Protein AF-A0A6N6PX60-F1 (afdb_monomer_lite)

Secondary structure (DSSP, 8-state):
---S---PPPS---B-TTSSB-TT----GGGSS-SS--S--EEEEEEE-TTS-EEEEEE---SSSTT-SEEEE-S---TT--EEEEEE-TTS-EEEEEE--TTSEEEEEEESSSSS-EEEEEESSSEEE-SS-B---TT-EEEEEEE-

pLDDT: mean 76.85, std 14.98, range [28.61, 94.5]

Structure (mmCIF, N/CA/C/O backbone):
data_AF-A0A6N6PX60-F1
#
_entry.id   AF-A0A6N6PX60-F1
#
loop_
_atom_site.group_PDB
_atom_site.id
_atom_site.type_symbol
_atom_site.label_atom_id
_atom_site.label_alt_id
_atom_site.label_comp_id
_atom_site.label_asym_id
_atom_site.label_entity_id
_atom_site.label_seq_id
_atom_site.pdbx_PDB_ins_code
_atom_site.Cartn_x
_atom_site.Cartn_y
_atom_site.Cartn_z
_atom_site.occupancy
_atom_site.B_iso_or_equiv
_atom_site.auth_seq_id
_atom_site.auth_comp_id
_atom_site.auth_asym_id
_atom_site.auth_atom_id
_atom_site.pdbx_PDB_model_num
ATOM 1 N N . MET A 1 1 ? -7.456 24.115 18.330 1.00 33.91 1 MET A N 1
ATOM 2 C CA . MET A 1 1 ? -6.122 24.034 17.700 1.00 33.91 1 MET A CA 1
ATOM 3 C C . MET A 1 1 ? -5.939 22.595 17.245 1.00 33.91 1 MET A C 1
ATOM 5 O O . MET A 1 1 ? -5.648 21.747 18.074 1.00 33.91 1 MET A O 1
ATOM 9 N N . PHE A 1 2 ? -6.252 22.286 15.984 1.00 28.61 2 PHE A N 1
ATOM 10 C CA . PHE A 1 2 ? -6.024 20.949 15.432 1.00 28.61 2 PHE A CA 1
ATOM 11 C C . PHE A 1 2 ? -4.566 20.895 14.991 1.00 28.61 2 PHE A C 1
ATOM 13 O O . PHE A 1 2 ? -4.161 21.605 14.072 1.00 28.61 2 PHE A O 1
ATOM 20 N N . LYS A 1 3 ? -3.769 20.164 15.765 1.00 32.53 3 LYS A N 1
ATOM 21 C CA . LYS A 1 3 ? -2.360 19.894 15.495 1.00 32.53 3 LYS A CA 1
ATOM 22 C C . LYS A 1 3 ? -2.289 19.002 14.254 1.00 32.53 3 LYS A C 1
ATOM 24 O O . LYS A 1 3 ? -3.139 18.131 14.137 1.00 32.53 3 LYS A O 1
ATOM 29 N N . GLU A 1 4 ? -1.344 19.323 13.369 1.00 36.19 4 GLU A N 1
ATOM 30 C CA . GLU A 1 4 ? -0.766 18.551 12.253 1.00 36.19 4 GLU A CA 1
ATOM 31 C C . GLU A 1 4 ? -1.634 17.450 11.635 1.00 36.19 4 GLU A C 1
ATOM 33 O O . GLU A 1 4 ? -2.095 16.541 12.311 1.00 36.19 4 GLU A O 1
ATOM 38 N N . SER A 1 5 ? -1.813 17.497 10.312 1.00 41.25 5 SER A N 1
ATOM 39 C CA . SER A 1 5 ? -2.464 16.440 9.537 1.00 41.25 5 SER A CA 1
ATOM 40 C C . SER A 1 5 ? -1.791 15.088 9.793 1.00 41.25 5 SER A C 1
ATOM 42 O O . SER A 1 5 ? -0.838 14.714 9.109 1.00 41.25 5 SER A O 1
ATOM 44 N N . GLU A 1 6 ? -2.274 14.366 10.797 1.00 47.06 6 GLU A N 1
ATOM 45 C CA . GLU A 1 6 ? -1.814 13.029 11.110 1.00 47.06 6 GLU A CA 1
ATOM 46 C C . GLU A 1 6 ? -2.107 12.173 9.880 1.00 47.06 6 GLU A C 1
ATOM 48 O O . GLU A 1 6 ? -3.219 12.175 9.340 1.00 47.06 6 GLU A O 1
ATOM 53 N N . ALA A 1 7 ? -1.075 11.514 9.374 1.00 57.00 7 ALA A N 1
ATOM 54 C CA . ALA A 1 7 ? -1.111 10.728 8.157 1.00 57.00 7 ALA A CA 1
ATOM 55 C C . ALA A 1 7 ? -2.032 9.507 8.334 1.00 57.00 7 ALA A C 1
ATOM 57 O O . ALA A 1 7 ? -1.588 8.408 8.643 1.00 57.00 7 ALA A O 1
ATOM 58 N N . ARG A 1 8 ? -3.346 9.684 8.195 1.00 64.50 8 ARG A N 1
ATOM 59 C CA . ARG A 1 8 ? -4.326 8.626 8.478 1.00 64.50 8 ARG A CA 1
ATOM 60 C C . ARG A 1 8 ? -4.492 7.690 7.286 1.00 64.50 8 ARG A C 1
ATOM 62 O O . ARG A 1 8 ? -4.595 8.131 6.142 1.00 64.50 8 ARG A O 1
ATOM 69 N N . ARG A 1 9 ? -4.591 6.385 7.563 1.00 73.56 9 ARG A N 1
ATOM 70 C CA . ARG A 1 9 ? -5.052 5.399 6.576 1.00 73.56 9 ARG A CA 1
ATOM 71 C C . ARG A 1 9 ? -6.490 5.742 6.184 1.00 73.56 9 ARG A C 1
ATOM 73 O O . ARG A 1 9 ? -7.358 5.906 7.037 1.00 73.56 9 ARG A O 1
ATOM 80 N N . GLN A 1 10 ? -6.705 5.925 4.887 1.00 69.31 10 GLN A N 1
ATOM 81 C CA . GLN A 1 10 ? -7.974 6.378 4.318 1.00 69.31 10 GLN A CA 1
ATOM 82 C C . GLN A 1 10 ? -8.884 5.188 3.959 1.00 69.31 10 GLN A C 1
ATOM 84 O O . GLN A 1 10 ? -8.406 4.068 3.775 1.00 69.31 10 GLN A O 1
ATOM 89 N N . SER A 1 11 ? -10.191 5.449 3.848 1.00 75.75 11 SER A N 1
ATOM 90 C CA . SER A 1 11 ? -11.262 4.532 3.401 1.00 75.75 11 SER A CA 1
ATOM 91 C C . SER A 1 11 ? -11.707 3.427 4.370 1.00 75.75 11 SER A C 1
ATOM 93 O O . SER A 1 11 ? -12.909 3.188 4.470 1.00 75.75 11 SER A O 1
ATOM 95 N N . LEU A 1 12 ? -10.797 2.763 5.090 1.00 80.38 12 LEU A N 1
ATOM 96 C CA . LEU A 1 12 ? -11.148 1.733 6.080 1.00 80.38 12 LEU A CA 1
ATOM 97 C C . LEU A 1 12 ? -10.199 1.770 7.276 1.00 80.38 12 LEU A C 1
ATOM 99 O O . LEU A 1 12 ? -8.983 1.821 7.110 1.00 80.38 12 LEU A O 1
ATOM 103 N N . VAL A 1 13 ? -10.765 1.689 8.477 1.00 83.50 13 VAL A N 1
ATOM 104 C CA . VAL A 1 13 ? -10.037 1.641 9.748 1.00 83.50 13 VAL A CA 1
ATOM 105 C C . VAL A 1 13 ? -10.562 0.472 10.573 1.00 83.50 13 VAL A C 1
ATOM 107 O O . VAL A 1 13 ? -11.766 0.218 10.588 1.00 83.50 13 VAL A O 1
ATOM 110 N N . ARG A 1 14 ? -9.659 -0.221 11.271 1.00 85.75 14 ARG A N 1
ATOM 111 C CA . ARG A 1 14 ? -10.008 -1.160 12.339 1.00 85.75 14 ARG A CA 1
ATOM 112 C C . ARG A 1 14 ? -9.802 -0.481 13.689 1.00 85.75 14 ARG A C 1
ATOM 114 O O . ARG A 1 14 ? -8.856 0.287 13.838 1.00 85.75 14 ARG A O 1
ATOM 121 N N . LEU A 1 15 ? -10.683 -0.767 14.641 1.00 86.38 15 LEU A N 1
ATOM 122 C CA . LEU A 1 15 ? -10.491 -0.400 16.039 1.00 86.38 15 LEU A CA 1
ATOM 123 C C . LEU A 1 15 ? -9.988 -1.613 16.832 1.00 86.38 15 LEU A C 1
ATOM 125 O O . LEU A 1 15 ? -10.345 -2.748 16.500 1.00 86.38 15 LEU A O 1
ATOM 129 N N . ASP A 1 16 ? -9.157 -1.378 17.840 1.00 83.69 16 ASP A N 1
ATOM 130 C CA . ASP A 1 16 ? -8.748 -2.389 18.814 1.00 83.69 16 ASP A CA 1
ATOM 131 C C . ASP A 1 16 ? -9.853 -2.666 19.855 1.00 83.69 16 ASP A C 1
ATOM 133 O O . ASP A 1 16 ? -10.955 -2.114 19.786 1.00 83.69 16 ASP A O 1
ATOM 137 N N . SER A 1 17 ? -9.579 -3.565 20.808 1.00 86.69 17 SER A N 1
ATOM 138 C CA . SER A 1 17 ? -10.529 -3.931 21.870 1.00 86.69 17 SER A CA 1
ATOM 139 C C . SER A 1 17 ? -10.893 -2.770 22.794 1.00 86.69 17 SER A C 1
ATOM 141 O O . SER A 1 17 ? -11.958 -2.802 23.407 1.00 86.69 17 SER A O 1
ATOM 143 N N . ASP A 1 18 ? -10.029 -1.761 22.869 1.00 89.31 18 ASP A N 1
ATOM 144 C CA . ASP A 1 18 ? -10.199 -0.576 23.704 1.00 89.31 18 ASP A CA 1
ATOM 145 C C . ASP A 1 18 ? -10.837 0.588 22.918 1.00 89.31 18 ASP A C 1
ATOM 147 O O . ASP A 1 18 ? -11.076 1.664 23.467 1.00 89.31 18 ASP A O 1
ATOM 151 N N . GLY A 1 19 ? -11.160 0.374 21.635 1.00 85.00 19 GLY A N 1
ATOM 152 C CA . GLY A 1 19 ? -11.810 1.345 20.758 1.00 85.00 19 GLY A CA 1
ATOM 153 C C . GLY A 1 19 ? -10.860 2.339 20.083 1.00 85.00 19 GLY A C 1
ATOM 154 O O . GLY A 1 19 ? -11.336 3.262 19.415 1.00 85.00 19 GLY A O 1
ATOM 155 N N . HIS A 1 20 ? -9.542 2.170 20.209 1.00 85.75 20 HIS A N 1
ATOM 156 C CA . HIS A 1 20 ? -8.560 3.008 19.520 1.00 85.75 20 HIS A CA 1
ATOM 157 C C . HIS A 1 20 ? -8.323 2.518 18.092 1.00 85.75 20 HIS A C 1
ATOM 159 O O . HIS A 1 20 ? -8.573 1.364 17.759 1.00 85.75 20 HIS A O 1
ATOM 165 N N . VAL A 1 21 ? -7.836 3.402 17.218 1.00 84.25 21 VAL A N 1
ATOM 166 C CA . VAL A 1 21 ? -7.458 3.034 15.847 1.00 84.25 21 VAL A CA 1
ATOM 167 C C . VAL A 1 21 ? -6.303 2.043 15.888 1.00 84.25 21 VAL A C 1
ATOM 169 O O . VAL A 1 21 ? -5.247 2.371 16.414 1.00 84.25 21 VAL A O 1
ATOM 172 N N . ASP A 1 22 ? -6.480 0.875 15.272 1.00 82.50 22 ASP A N 1
ATOM 173 C CA . ASP A 1 22 ? -5.434 -0.135 15.167 1.00 82.50 22 ASP A CA 1
ATOM 174 C C . ASP A 1 22 ? -4.364 0.300 14.143 1.00 82.50 22 ASP A C 1
ATOM 176 O O . ASP A 1 22 ? -4.612 0.270 12.926 1.00 82.50 22 ASP A O 1
ATOM 180 N N . PRO A 1 23 ? -3.151 0.666 14.598 1.00 76.56 23 PRO A N 1
ATOM 181 C CA . PRO A 1 23 ? -2.084 1.127 13.718 1.00 76.56 23 PRO A CA 1
ATOM 182 C C . PRO A 1 23 ? -1.494 -0.005 12.868 1.00 76.56 23 PRO A C 1
ATOM 184 O O . PRO A 1 23 ? -0.790 0.258 11.890 1.00 76.56 23 PRO A O 1
ATOM 187 N N . CYS A 1 24 ? -1.791 -1.267 13.176 1.00 79.56 24 CYS A N 1
ATOM 188 C CA . CYS A 1 24 ? -1.284 -2.429 12.458 1.00 79.56 24 CYS A CA 1
ATOM 189 C C . CYS A 1 24 ? -2.237 -2.896 11.340 1.00 79.56 24 CYS A C 1
ATOM 191 O O . CYS A 1 24 ? -1.869 -3.754 10.538 1.00 79.56 24 CYS A O 1
ATOM 193 N N . PHE A 1 25 ? -3.447 -2.335 11.223 1.00 82.12 25 PHE A N 1
ATOM 194 C CA . PHE A 1 25 ? -4.369 -2.670 10.131 1.00 82.12 25 PHE A CA 1
ATOM 195 C C . PHE A 1 25 ? -4.108 -1.840 8.865 1.00 82.12 25 PHE A C 1
ATOM 197 O O . PHE A 1 25 ? -4.513 -0.678 8.779 1.00 82.12 25 PHE A O 1
ATOM 204 N N . ASP A 1 26 ? -3.421 -2.424 7.882 1.00 81.31 26 ASP A N 1
ATOM 205 C CA . ASP A 1 26 ? -3.196 -1.824 6.561 1.00 81.31 26 ASP A CA 1
ATOM 206 C C . ASP A 1 26 ? -4.252 -2.332 5.555 1.00 81.31 26 ASP A C 1
ATOM 208 O O . ASP A 1 26 ? -4.185 -3.499 5.154 1.00 81.31 26 ASP A O 1
ATOM 212 N N . PRO A 1 27 ? -5.218 -1.489 5.126 1.00 77.69 27 PRO A N 1
ATOM 213 C CA . PRO A 1 27 ? -6.221 -1.860 4.127 1.00 77.69 27 PRO A CA 1
ATOM 214 C C . PRO A 1 27 ? -5.629 -1.971 2.711 1.00 77.69 27 PRO A C 1
ATOM 216 O O . PRO A 1 27 ? -6.337 -2.331 1.766 1.00 77.69 27 PRO A O 1
ATOM 219 N N . GLY A 1 28 ? -4.337 -1.680 2.551 1.00 77.56 28 GLY A N 1
ATOM 220 C CA . GLY A 1 28 ? -3.632 -1.759 1.290 1.00 77.56 28 GLY A CA 1
ATOM 221 C C . GLY A 1 28 ? -3.967 -0.603 0.353 1.00 77.56 28 GLY A C 1
ATOM 222 O O . GLY A 1 28 ? -4.758 0.296 0.639 1.00 77.56 28 GLY A O 1
ATOM 223 N N . ILE A 1 29 ? -3.366 -0.652 -0.832 1.00 73.31 29 ILE A N 1
ATOM 224 C CA . ILE A 1 29 ? -3.459 0.443 -1.795 1.00 73.31 29 ILE A CA 1
ATOM 225 C C . ILE A 1 29 ? -4.715 0.411 -2.679 1.00 73.31 29 ILE A C 1
ATOM 227 O O . ILE A 1 29 ? -5.073 1.409 -3.298 1.00 73.31 29 ILE A O 1
ATOM 231 N N . GLY A 1 30 ? -5.416 -0.725 -2.736 1.00 67.31 30 GLY A N 1
ATOM 232 C CA . GLY A 1 30 ? -6.608 -0.898 -3.579 1.00 67.31 30 GLY A CA 1
ATOM 233 C C . GLY A 1 30 ? -7.792 -0.007 -3.184 1.00 67.31 30 GLY A C 1
ATOM 234 O O . GLY A 1 30 ? -8.692 0.201 -3.994 1.00 67.31 30 GLY A O 1
ATOM 235 N N . LEU A 1 31 ? -7.767 0.529 -1.961 1.00 65.94 31 LEU A N 1
ATOM 236 C CA . LEU A 1 31 ? -8.781 1.424 -1.399 1.00 65.94 31 LEU A CA 1
ATOM 237 C C . LEU A 1 31 ? -8.319 2.892 -1.341 1.00 65.94 31 LEU A C 1
ATOM 239 O O . LEU A 1 31 ? -9.052 3.748 -0.844 1.00 65.94 31 LEU A O 1
ATOM 243 N N . SER A 1 32 ? -7.112 3.181 -1.836 1.00 63.31 32 SER A N 1
ATOM 244 C CA . SER A 1 32 ? -6.506 4.514 -1.832 1.00 63.31 32 SER A CA 1
ATOM 245 C C . SER A 1 32 ? -7.042 5.399 -2.976 1.00 63.31 32 SER A C 1
ATOM 247 O O . SER A 1 32 ? -7.385 4.882 -4.048 1.00 63.31 32 SER A O 1
ATOM 249 N N . PRO A 1 33 ? -7.089 6.736 -2.811 1.00 53.91 33 PRO A N 1
ATOM 250 C CA . PRO A 1 33 ? -7.563 7.677 -3.831 1.00 53.91 33 PRO A CA 1
ATOM 251 C C . PRO A 1 33 ? -6.629 7.885 -5.040 1.00 53.91 33 PRO A C 1
ATOM 253 O O . PRO A 1 33 ? -6.825 8.839 -5.781 1.00 53.91 33 PRO A O 1
ATOM 256 N N . PHE A 1 34 ? -5.641 7.024 -5.310 1.00 54.56 34 PHE A N 1
ATOM 257 C CA . PHE A 1 34 ? -4.647 7.223 -6.389 1.00 54.56 34 PHE A CA 1
ATOM 258 C C . PHE A 1 34 ? -5.182 7.268 -7.830 1.00 54.56 34 PHE A C 1
ATOM 260 O O . PHE A 1 34 ? -4.397 7.301 -8.774 1.00 54.56 34 PHE A O 1
ATOM 267 N N . HIS A 1 35 ? -6.494 7.256 -8.043 1.00 51.06 35 HIS A N 1
ATOM 268 C CA . HIS A 1 35 ? -7.067 7.464 -9.365 1.00 51.06 35 HIS A CA 1
ATOM 269 C C . HIS A 1 35 ? -7.689 8.855 -9.455 1.00 51.06 35 HIS A C 1
ATOM 271 O O . HIS A 1 35 ? -8.548 9.212 -8.656 1.00 51.06 35 HIS A O 1
ATOM 277 N N . PHE A 1 36 ? -7.299 9.563 -10.514 1.00 45.72 36 PHE A N 1
ATOM 278 C CA . PHE A 1 36 ? -7.701 10.900 -10.967 1.00 45.72 36 PHE A CA 1
ATOM 279 C C . PHE A 1 36 ? -9.209 11.112 -11.231 1.00 45.72 36 PHE A C 1
ATOM 281 O O . PHE A 1 36 ? -9.586 12.047 -11.929 1.00 45.72 36 PHE A O 1
ATOM 288 N N . ALA A 1 37 ? -10.086 10.238 -10.736 1.00 43.16 37 ALA A N 1
ATOM 289 C CA . ALA A 1 37 ? -11.527 10.361 -10.902 1.00 43.16 37 ALA A CA 1
ATOM 290 C C . ALA A 1 37 ? -12.150 10.764 -9.562 1.00 43.16 37 ALA A C 1
ATOM 292 O O . ALA A 1 37 ? -12.360 9.923 -8.690 1.00 43.16 37 ALA A O 1
ATOM 293 N N . GLU A 1 38 ? -12.456 12.054 -9.431 1.00 46.97 38 GLU A N 1
ATOM 294 C CA . GLU A 1 38 ? -13.036 12.721 -8.253 1.00 46.97 38 GLU A CA 1
ATOM 295 C C . GLU A 1 38 ? -14.475 12.287 -7.904 1.00 46.97 38 GLU A C 1
ATOM 297 O O . GLU A 1 38 ? -15.137 12.898 -7.068 1.00 46.97 38 GLU A O 1
ATOM 302 N N . PHE A 1 39 ? -14.996 11.226 -8.522 1.00 50.56 39 PHE A N 1
ATOM 303 C CA . PHE A 1 39 ? -16.371 10.789 -8.310 1.00 50.56 39 PHE A CA 1
ATOM 304 C C . PHE A 1 39 ? -16.448 9.714 -7.223 1.00 50.56 39 PHE A C 1
ATOM 306 O O . PHE A 1 39 ? -15.876 8.637 -7.369 1.00 50.56 39 PHE A O 1
ATOM 313 N N . TYR A 1 40 ? -17.170 10.044 -6.146 1.00 52.38 40 TYR A N 1
ATOM 314 C CA . TYR A 1 40 ? -17.703 9.187 -5.075 1.00 52.38 40 TYR A CA 1
ATOM 315 C C . TYR A 1 40 ? -17.063 7.804 -4.952 1.00 52.38 40 TYR A C 1
ATOM 317 O O . TYR A 1 40 ? -17.617 6.800 -5.407 1.00 52.38 40 TYR A O 1
ATOM 325 N N . ARG A 1 41 ? -15.914 7.757 -4.274 1.00 66.50 41 ARG A N 1
ATOM 326 C CA . ARG A 1 41 ? -15.282 6.500 -3.892 1.00 66.50 41 ARG A CA 1
ATOM 327 C C . ARG A 1 41 ? -15.496 6.191 -2.425 1.00 66.50 41 ARG A C 1
ATOM 329 O O . ARG A 1 41 ? -15.216 7.024 -1.569 1.00 66.50 41 ARG A O 1
ATOM 336 N N . GLY A 1 42 ? -15.974 4.990 -2.136 1.00 69.31 42 GLY A N 1
ATOM 337 C CA . GLY A 1 42 ? -16.262 4.563 -0.776 1.00 69.31 42 GLY A CA 1
ATOM 338 C C . GLY A 1 42 ? -16.639 3.094 -0.700 1.00 69.31 42 GLY A C 1
ATOM 339 O O . GLY A 1 42 ? -17.162 2.515 -1.654 1.00 69.31 42 GLY A O 1
ATOM 340 N N . ILE A 1 43 ? -16.361 2.499 0.454 1.00 78.69 43 ILE A N 1
ATOM 341 C CA . ILE A 1 43 ? -16.824 1.159 0.801 1.00 78.69 43 ILE A CA 1
ATOM 342 C C . ILE A 1 43 ? -18.297 1.279 1.196 1.00 78.69 43 ILE A C 1
ATOM 344 O O . ILE A 1 43 ? -18.634 2.024 2.112 1.00 78.69 43 ILE A O 1
ATOM 348 N N . SER A 1 44 ? -19.171 0.562 0.497 1.00 84.94 44 SER A N 1
ATOM 349 C CA . SER A 1 44 ? -20.607 0.506 0.786 1.00 84.94 44 SER A CA 1
ATOM 350 C C . SER A 1 44 ? -20.996 -0.727 1.600 1.00 84.94 44 SER A C 1
ATOM 352 O O . SER A 1 44 ? -22.082 -0.760 2.167 1.00 84.94 44 SER A O 1
ATOM 354 N N . SER A 1 45 ? -20.144 -1.756 1.641 1.00 87.06 45 SER A N 1
ATOM 355 C CA . SER A 1 45 ? -20.411 -2.995 2.372 1.00 87.06 45 SER A CA 1
ATOM 356 C C . SER A 1 45 ? -19.123 -3.668 2.833 1.00 87.06 45 SER A C 1
ATOM 358 O O . SER A 1 45 ? -18.125 -3.679 2.111 1.00 87.06 45 SER A O 1
ATOM 360 N N . ILE A 1 46 ? -19.175 -4.294 4.009 1.00 88.69 46 ILE A N 1
ATOM 361 C CA . ILE A 1 46 ? -18.102 -5.129 4.558 1.00 88.69 46 ILE A CA 1
ATOM 362 C C . ILE A 1 46 ? -18.670 -6.453 5.071 1.00 88.69 46 ILE A C 1
ATOM 364 O O . ILE A 1 46 ? -19.780 -6.491 5.597 1.00 88.69 46 ILE A O 1
ATOM 368 N N . ALA A 1 47 ? -17.912 -7.535 4.926 1.00 90.69 47 ALA A N 1
ATOM 369 C CA . ALA A 1 47 ? -18.248 -8.836 5.490 1.00 90.69 47 ALA A CA 1
ATOM 370 C C . ALA A 1 47 ? -16.988 -9.537 6.004 1.00 90.69 47 ALA A C 1
ATOM 372 O O . ALA A 1 47 ? -15.981 -9.616 5.299 1.00 90.69 47 ALA A O 1
ATOM 373 N N . LEU A 1 48 ? -17.052 -10.071 7.224 1.00 88.44 48 LEU A N 1
ATOM 374 C CA . LEU A 1 48 ? -16.020 -10.959 7.748 1.00 88.44 48 LEU A CA 1
ATOM 375 C C . LEU A 1 48 ? -16.244 -12.365 7.189 1.00 88.44 48 LEU A C 1
ATOM 377 O O . LEU A 1 48 ? -17.356 -12.890 7.214 1.00 88.44 48 LEU A O 1
ATOM 381 N N . GLN A 1 49 ? -15.186 -12.970 6.677 1.00 87.25 49 GLN A N 1
ATOM 382 C CA . GLN A 1 49 ? -15.218 -14.313 6.120 1.00 87.25 49 GLN A CA 1
ATOM 383 C C . GLN A 1 49 ? -14.787 -15.340 7.167 1.00 87.25 49 GLN A C 1
ATOM 385 O O . GLN A 1 49 ? -14.076 -15.019 8.117 1.00 87.25 49 GLN A O 1
ATOM 390 N N . SER A 1 50 ? -15.189 -16.599 6.983 1.00 89.62 50 SER A N 1
ATOM 391 C CA . SER A 1 50 ? -14.860 -17.694 7.910 1.00 89.62 50 SER A CA 1
ATOM 392 C C . SER A 1 50 ? -13.358 -17.969 8.026 1.00 89.62 50 SER A C 1
ATOM 394 O O . SER A 1 50 ? -12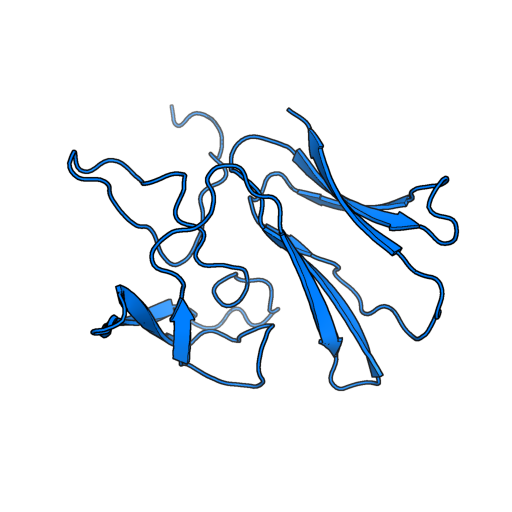.917 -18.563 9.001 1.00 89.62 50 SER A O 1
ATOM 396 N N . ASP A 1 51 ? -12.567 -17.533 7.043 1.00 83.75 51 ASP A N 1
ATOM 397 C CA . ASP A 1 51 ? -11.104 -17.605 7.042 1.00 83.75 51 ASP A CA 1
ATOM 398 C C . ASP A 1 51 ? -10.438 -16.391 7.720 1.00 83.75 51 ASP A C 1
ATOM 400 O O . ASP A 1 51 ? -9.230 -16.185 7.578 1.00 83.75 51 ASP A O 1
ATOM 404 N N . GLY A 1 52 ? -11.230 -15.558 8.400 1.00 82.12 52 GLY A N 1
ATOM 405 C CA . GLY A 1 52 ? -10.795 -14.347 9.084 1.00 82.12 52 GLY A CA 1
ATOM 406 C C . GLY A 1 52 ? -1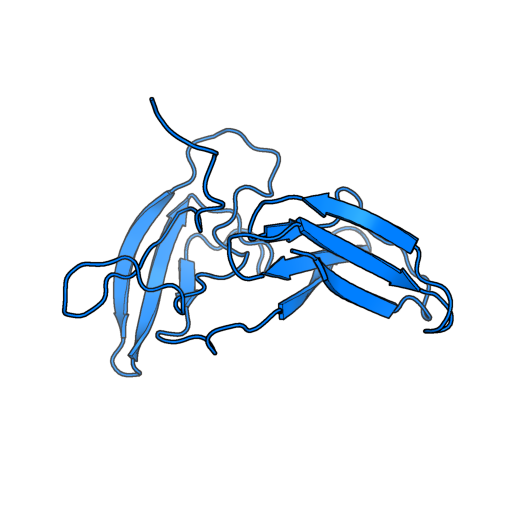0.551 -13.155 8.162 1.00 82.12 52 GLY A C 1
ATOM 407 O O . GLY A 1 52 ? -10.276 -12.076 8.665 1.00 82.12 52 GLY A O 1
ATOM 408 N N . LYS A 1 53 ? -10.648 -13.285 6.833 1.00 84.31 53 LYS A N 1
ATOM 409 C CA . LYS A 1 53 ? -10.419 -12.160 5.911 1.00 84.31 53 LYS A CA 1
ATOM 410 C C . LYS A 1 53 ? -11.629 -11.240 5.826 1.00 84.31 53 LYS A C 1
ATOM 412 O O . LYS A 1 53 ? -12.754 -11.633 6.123 1.00 84.31 53 LYS A O 1
ATOM 417 N N . ILE A 1 54 ? -11.393 -10.002 5.404 1.00 86.62 54 ILE A N 1
ATOM 418 C CA . ILE A 1 54 ? -12.444 -8.990 5.273 1.00 86.62 54 ILE A CA 1
ATOM 419 C C . ILE A 1 54 ? -12.751 -8.813 3.791 1.00 86.62 54 ILE A C 1
ATOM 421 O O . ILE A 1 54 ? -11.877 -8.434 3.014 1.00 86.62 54 ILE A O 1
ATOM 425 N N . LEU A 1 55 ? -13.991 -9.068 3.389 1.00 86.56 55 LEU A N 1
ATOM 426 C CA . LEU A 1 55 ? -14.490 -8.690 2.075 1.00 86.56 55 LEU A CA 1
ATOM 427 C C . LEU A 1 55 ? -15.026 -7.261 2.162 1.00 86.56 55 LEU A C 1
ATOM 429 O O . LEU A 1 55 ? -15.912 -6.989 2.967 1.00 86.56 55 LEU A O 1
ATOM 433 N N . ALA A 1 56 ? -14.502 -6.358 1.342 1.00 84.62 56 ALA A N 1
ATOM 434 C CA . ALA A 1 56 ? -15.000 -4.993 1.223 1.00 84.62 56 ALA A CA 1
ATOM 435 C C . ALA A 1 56 ? -15.533 -4.776 -0.191 1.00 84.62 56 ALA A C 1
ATOM 437 O O . ALA A 1 56 ? -14.873 -5.149 -1.162 1.00 84.62 56 ALA A O 1
ATOM 438 N N . ALA A 1 57 ? -16.714 -4.175 -0.299 1.00 83.12 57 ALA A N 1
ATOM 439 C CA . ALA A 1 57 ? -17.342 -3.838 -1.565 1.00 83.12 57 ALA A CA 1
ATOM 440 C C . ALA A 1 57 ? -17.769 -2.369 -1.600 1.00 83.12 57 ALA A C 1
ATOM 442 O O . ALA A 1 57 ? -18.117 -1.793 -0.570 1.00 83.12 57 ALA A O 1
ATOM 443 N N . GLY A 1 58 ? -17.728 -1.758 -2.778 1.00 79.12 58 GLY A N 1
ATOM 444 C CA . GLY A 1 58 ? -18.080 -0.357 -2.974 1.00 79.12 58 GLY A CA 1
ATOM 445 C C . GLY A 1 58 ? -17.458 0.229 -4.232 1.00 79.12 58 GLY A C 1
ATOM 446 O O . GLY A 1 58 ? -16.845 -0.475 -5.029 1.00 79.12 58 GLY A O 1
ATOM 447 N N . ASN A 1 59 ? -17.611 1.534 -4.424 1.00 75.25 59 ASN A N 1
ATOM 448 C CA . ASN A 1 59 ? -17.010 2.208 -5.564 1.00 75.25 59 ASN A CA 1
ATOM 449 C C . ASN A 1 59 ? -15.563 2.561 -5.214 1.00 75.25 59 ASN A C 1
ATOM 451 O O . ASN A 1 59 ? -15.285 3.567 -4.577 1.00 75.25 59 ASN A O 1
ATOM 455 N N . PHE A 1 60 ? -14.624 1.698 -5.568 1.00 70.50 60 PHE A N 1
ATOM 456 C CA . PHE A 1 60 ? -13.203 2.011 -5.523 1.00 70.50 60 PHE A CA 1
ATOM 457 C C . PHE A 1 60 ? -12.554 1.396 -6.754 1.00 70.50 60 PHE A C 1
ATOM 459 O O . PHE A 1 60 ? -12.812 0.259 -7.136 1.00 70.50 60 PHE A O 1
ATOM 466 N N . GLY A 1 61 ? -11.716 2.172 -7.423 1.00 59.53 61 GLY A N 1
ATOM 467 C CA . GLY A 1 61 ? -10.899 1.661 -8.512 1.00 59.53 61 GLY A CA 1
ATOM 468 C C . GLY A 1 61 ? -9.654 1.074 -7.910 1.00 59.53 61 GLY A C 1
ATOM 469 O O . GLY A 1 61 ? -8.779 1.793 -7.434 1.00 59.53 61 GLY A O 1
ATOM 470 N N . ASN A 1 62 ? -9.640 -0.243 -7.937 1.00 56.00 62 ASN A N 1
ATOM 471 C CA . ASN A 1 62 ? -8.545 -1.049 -7.475 1.00 56.00 62 ASN A CA 1
ATOM 472 C C . ASN A 1 62 ? -7.327 -0.851 -8.399 1.00 56.00 62 ASN A C 1
ATOM 474 O O . ASN A 1 62 ? -7.430 -0.973 -9.622 1.00 56.00 62 ASN A O 1
ATOM 478 N N . LEU A 1 63 ? -6.163 -0.572 -7.809 1.00 50.94 63 LEU A N 1
ATOM 479 C CA . LEU A 1 63 ? -4.876 -0.618 -8.507 1.00 50.94 63 LEU A CA 1
ATOM 480 C C . LEU A 1 63 ? -4.468 -2.059 -8.864 1.00 50.94 63 LEU A C 1
ATOM 482 O O . LEU A 1 63 ? -3.646 -2.243 -9.749 1.00 50.94 63 LEU A O 1
ATOM 486 N N . MET A 1 64 ? -5.037 -3.080 -8.217 1.00 52.06 64 MET A N 1
ATOM 487 C CA . MET A 1 64 ? -4.590 -4.477 -8.304 1.00 52.06 64 MET A CA 1
ATOM 488 C C . MET A 1 64 ? -5.456 -5.381 -9.200 1.00 52.06 64 MET A C 1
ATOM 490 O O . MET A 1 64 ? -5.046 -6.494 -9.511 1.00 52.06 64 MET A O 1
ATOM 494 N N . SER A 1 65 ? -6.630 -4.933 -9.655 1.00 47.19 65 SER A N 1
ATOM 495 C CA . SER A 1 65 ? -7.418 -5.647 -10.673 1.00 47.19 65 SER A CA 1
ATOM 496 C C . SER A 1 65 ? -8.397 -4.685 -11.339 1.00 47.19 65 SER A C 1
ATOM 498 O O . SER A 1 65 ? -9.077 -3.944 -10.631 1.00 47.19 65 SER A O 1
ATOM 500 N N . GLY A 1 66 ? -8.494 -4.694 -12.669 1.00 49.88 66 GLY A N 1
ATOM 501 C CA . GLY A 1 66 ? -9.442 -3.849 -13.403 1.00 49.88 66 GLY A CA 1
ATOM 502 C C . GLY A 1 66 ? -10.850 -3.896 -12.798 1.00 49.88 66 GLY A C 1
ATOM 503 O O . GLY A 1 66 ? -11.358 -4.974 -12.526 1.00 49.88 66 GLY A O 1
ATOM 504 N N . ALA A 1 67 ? -11.420 -2.716 -12.537 1.00 52.16 67 ALA A N 1
ATOM 505 C CA . ALA A 1 67 ? -12.828 -2.459 -12.212 1.00 52.16 67 ALA A CA 1
ATOM 506 C C . ALA A 1 67 ? -13.543 -3.457 -11.273 1.00 52.16 67 ALA A C 1
ATOM 508 O O . ALA A 1 67 ? -14.728 -3.719 -11.449 1.00 52.16 67 ALA A O 1
ATOM 509 N N . ASN A 1 68 ? -12.868 -3.985 -10.250 1.00 57.50 68 ASN A N 1
ATOM 510 C CA . ASN A 1 68 ? -13.548 -4.780 -9.233 1.00 57.50 68 ASN A CA 1
ATOM 511 C C . ASN A 1 68 ? -13.887 -3.895 -8.036 1.00 57.50 68 ASN A C 1
ATOM 513 O O . ASN A 1 68 ? -13.013 -3.528 -7.252 1.00 57.50 68 ASN A O 1
ATOM 517 N N . CYS A 1 69 ? -15.181 -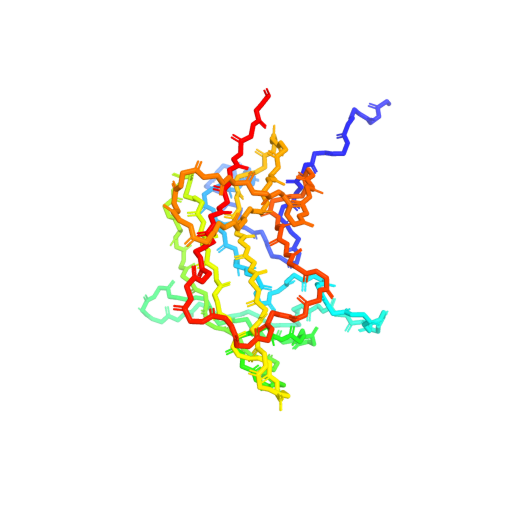3.617 -7.881 1.00 70.50 69 CYS A N 1
ATOM 518 C CA . CYS A 1 69 ? -15.809 -2.983 -6.720 1.00 70.50 69 CYS A CA 1
ATOM 519 C C . CYS A 1 69 ? -15.787 -3.877 -5.466 1.00 70.50 69 CYS A C 1
ATOM 521 O O . CYS A 1 69 ? -16.610 -3.700 -4.575 1.00 70.50 69 CYS A O 1
ATOM 523 N N . ILE A 1 70 ? -14.923 -4.897 -5.436 1.00 72.62 70 ILE A N 1
ATOM 524 C CA . ILE A 1 70 ? -14.812 -5.905 -4.384 1.00 72.62 70 ILE A CA 1
ATOM 525 C C . ILE A 1 70 ? -13.326 -6.208 -4.171 1.00 72.62 70 ILE A C 1
ATOM 527 O O . ILE A 1 70 ? -12.596 -6.479 -5.126 1.00 72.62 70 ILE A O 1
ATOM 531 N N . THR A 1 71 ? -12.880 -6.191 -2.917 1.00 75.19 71 THR A N 1
ATOM 532 C CA . THR A 1 71 ? -11.529 -6.588 -2.508 1.00 75.19 71 THR A CA 1
ATOM 533 C C . THR A 1 71 ? -11.581 -7.477 -1.273 1.00 75.19 71 THR A C 1
ATOM 535 O O . THR A 1 71 ? -12.501 -7.377 -0.460 1.00 75.19 71 THR A O 1
ATOM 538 N N . ARG A 1 72 ? -10.587 -8.353 -1.132 1.00 76.81 72 ARG A N 1
ATOM 539 C CA . ARG A 1 72 ? -10.410 -9.212 0.038 1.00 76.81 72 ARG A CA 1
ATOM 540 C C . ARG A 1 72 ? -9.145 -8.777 0.772 1.00 76.81 72 ARG A C 1
ATOM 542 O O . ARG A 1 72 ? -8.051 -8.878 0.225 1.00 76.81 72 ARG A O 1
ATOM 549 N N . LEU A 1 73 ? -9.308 -8.295 1.996 1.00 76.31 73 LEU A N 1
ATOM 550 C CA . LEU A 1 73 ? -8.247 -7.758 2.840 1.00 76.31 73 LEU A CA 1
ATOM 551 C C . LEU A 1 73 ? -7.804 -8.792 3.871 1.00 76.31 73 LEU A C 1
ATOM 553 O O . LEU A 1 73 ? -8.608 -9.583 4.376 1.00 76.31 73 LEU A O 1
ATOM 557 N N . LEU A 1 74 ? -6.518 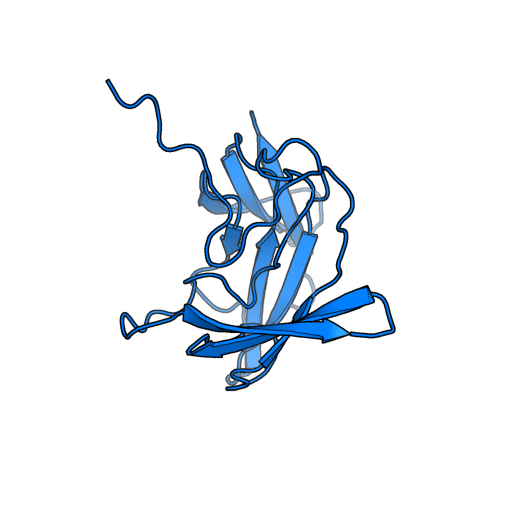-8.756 4.210 1.00 76.44 74 LEU A N 1
ATOM 558 C CA . LEU A 1 74 ? -5.999 -9.508 5.343 1.00 76.44 74 LEU A CA 1
ATOM 559 C C . LEU A 1 74 ? -6.544 -8.894 6.639 1.00 76.44 74 LEU A C 1
ATOM 561 O O . LEU A 1 74 ? -6.547 -7.668 6.762 1.00 76.44 74 LEU A O 1
ATOM 565 N N . PRO A 1 75 ? -6.988 -9.710 7.612 1.00 67.25 75 PRO A N 1
ATOM 566 C CA . PRO A 1 75 ? -7.469 -9.175 8.876 1.00 67.25 75 PRO A CA 1
ATOM 567 C C . PRO A 1 75 ? -6.358 -8.456 9.608 1.00 67.25 75 PRO A C 1
ATOM 569 O O . PRO A 1 75 ? -6.604 -7.422 10.199 1.00 67.25 75 PRO A O 1
ATOM 572 N N . GLN A 1 76 ? -5.144 -8.994 9.594 1.00 69.25 76 GLN A N 1
ATOM 573 C CA . GLN A 1 76 ? -3.986 -8.410 10.248 1.00 69.25 76 GLN A CA 1
ATOM 574 C C . GLN A 1 76 ? -2.897 -8.182 9.211 1.00 69.25 76 GLN A C 1
ATOM 576 O O . GLN A 1 76 ? -2.709 -8.985 8.296 1.00 69.25 76 GLN A O 1
ATOM 581 N N . SER A 1 77 ? -2.196 -7.067 9.361 1.00 69.81 77 SER A N 1
ATOM 582 C CA . SER A 1 77 ? -0.935 -6.822 8.681 1.00 69.81 77 SER A CA 1
ATOM 583 C C . SER A 1 77 ? 0.173 -6.794 9.721 1.00 69.81 77 SER A C 1
ATOM 585 O O . SER A 1 77 ? -0.073 -6.512 10.892 1.00 69.81 77 SER A O 1
ATOM 587 N N . GLU A 1 78 ? 1.388 -7.125 9.295 1.00 73.94 78 GLU A N 1
ATOM 588 C CA . GLU A 1 78 ? 2.568 -6.958 10.133 1.00 73.94 78 GLU A CA 1
ATOM 589 C C . GLU A 1 78 ? 2.678 -5.488 10.530 1.00 73.94 78 GLU A C 1
ATOM 591 O O . GLU A 1 78 ? 2.706 -4.594 9.676 1.00 73.94 78 GLU A O 1
ATOM 596 N N . CYS A 1 79 ? 2.683 -5.238 11.837 1.00 73.19 79 CYS A N 1
ATOM 597 C CA . CYS A 1 79 ? 2.814 -3.887 12.340 1.00 73.19 79 CYS A CA 1
ATOM 598 C C . CYS A 1 79 ? 4.176 -3.342 11.925 1.00 73.19 79 CYS A C 1
ATOM 600 O O . CYS A 1 79 ? 5.192 -4.010 12.112 1.00 73.19 79 CYS A O 1
ATOM 602 N N . GLY A 1 80 ? 4.209 -2.147 11.351 1.00 74.31 80 GLY A N 1
ATOM 603 C CA . GLY A 1 80 ? 5.468 -1.568 10.911 1.00 74.31 80 GLY A CA 1
ATOM 604 C C . GLY A 1 80 ? 5.853 -1.881 9.462 1.00 74.31 80 GLY A C 1
ATOM 605 O O . GLY A 1 80 ? 6.801 -1.271 8.971 1.00 74.31 80 GLY A O 1
ATOM 606 N N . ALA A 1 81 ? 5.159 -2.787 8.766 1.00 80.69 81 ALA A N 1
ATOM 607 C CA . ALA A 1 81 ? 5.600 -3.237 7.449 1.00 80.69 81 ALA A CA 1
ATOM 608 C C . ALA A 1 81 ? 5.475 -2.147 6.376 1.00 80.69 81 ALA A C 1
ATOM 610 O O . ALA A 1 81 ? 4.398 -1.599 6.140 1.00 80.69 81 ALA A O 1
ATOM 611 N N . ILE A 1 82 ? 6.582 -1.900 5.674 1.00 86.88 82 ILE A N 1
ATOM 612 C CA . ILE A 1 82 ? 6.590 -1.177 4.404 1.00 86.88 82 ILE A CA 1
ATOM 613 C C . ILE A 1 82 ? 6.404 -2.202 3.289 1.00 86.88 82 ILE A C 1
ATOM 615 O O . ILE A 1 82 ? 7.162 -3.170 3.195 1.00 86.88 82 ILE A O 1
ATOM 619 N N . ARG A 1 83 ? 5.408 -1.995 2.429 1.00 85.81 83 ARG A N 1
ATOM 620 C CA . ARG A 1 83 ? 5.128 -2.884 1.294 1.00 85.81 83 ARG A CA 1
ATOM 621 C C . ARG A 1 83 ? 5.324 -2.142 -0.010 1.00 85.81 83 ARG A C 1
ATOM 623 O O . ARG A 1 83 ? 4.960 -0.978 -0.115 1.00 85.81 83 ARG A O 1
ATOM 630 N N . VAL A 1 84 ? 5.856 -2.837 -1.012 1.00 88.56 84 VAL A N 1
ATOM 631 C CA . VAL A 1 84 ? 5.970 -2.335 -2.385 1.00 88.56 84 VAL A CA 1
ATOM 632 C C . VAL A 1 84 ? 5.079 -3.175 -3.290 1.00 88.56 84 VAL A C 1
ATOM 634 O O . VAL A 1 84 ? 5.117 -4.404 -3.267 1.00 88.56 84 VAL A O 1
ATOM 637 N N . HIS A 1 85 ? 4.266 -2.498 -4.087 1.00 85.19 85 HIS A N 1
ATOM 638 C CA . HIS A 1 85 ? 3.314 -3.061 -5.025 1.00 85.19 85 HIS A CA 1
ATOM 639 C C . HIS A 1 85 ? 3.727 -2.674 -6.443 1.00 85.19 85 HIS A C 1
ATOM 641 O O . HIS A 1 85 ? 3.900 -1.494 -6.749 1.00 85.19 85 HIS A O 1
ATOM 647 N N . LEU A 1 86 ? 3.854 -3.676 -7.311 1.00 83.25 86 LEU A N 1
ATOM 648 C CA . LEU A 1 86 ? 4.147 -3.516 -8.731 1.00 83.25 86 LEU A CA 1
ATOM 649 C C . LEU A 1 86 ? 2.933 -3.969 -9.534 1.00 83.25 86 LEU A C 1
ATOM 651 O O . LEU A 1 86 ? 2.420 -5.070 -9.323 1.00 83.25 86 LEU A O 1
ATOM 655 N N . ARG A 1 87 ? 2.480 -3.138 -10.471 1.00 77.62 87 ARG A N 1
ATOM 656 C CA . ARG A 1 87 ? 1.348 -3.464 -11.340 1.00 77.62 87 ARG A CA 1
ATOM 657 C C . ARG A 1 87 ? 1.637 -3.030 -12.765 1.00 77.62 87 ARG A C 1
ATOM 659 O O . ARG A 1 87 ? 1.973 -1.878 -13.000 1.00 77.62 87 ARG A O 1
ATOM 666 N N . LYS A 1 88 ? 1.431 -3.930 -13.723 1.00 77.62 88 LYS A N 1
ATOM 667 C CA . LYS A 1 88 ? 1.439 -3.578 -15.144 1.00 77.62 88 LYS A CA 1
ATOM 668 C C . LYS A 1 88 ? 0.272 -2.629 -15.440 1.00 77.62 88 LYS A C 1
ATOM 670 O O . LYS A 1 88 ? -0.868 -2.904 -15.046 1.00 77.62 88 LYS A O 1
ATOM 675 N N . ASP A 1 89 ? 0.546 -1.511 -16.095 1.00 72.19 89 ASP A N 1
ATOM 676 C CA . ASP A 1 89 ? -0.505 -0.663 -16.638 1.00 72.19 89 ASP A CA 1
ATOM 677 C C . ASP A 1 89 ? -1.118 -1.331 -17.886 1.00 72.19 89 ASP A C 1
ATOM 679 O O . ASP A 1 89 ? -0.558 -2.261 -18.471 1.00 72.19 89 ASP A O 1
ATOM 683 N N . GLY A 1 90 ? -2.308 -0.898 -18.294 1.00 70.88 90 GLY A N 1
ATOM 684 C CA . GLY A 1 90 ? -2.967 -1.452 -19.484 1.00 70.88 90 GLY A CA 1
ATOM 685 C C . GLY A 1 90 ? -2.259 -1.127 -20.806 1.00 70.88 90 GLY A C 1
ATOM 686 O O . GLY A 1 90 ? -2.725 -1.568 -21.852 1.00 70.88 90 GLY A O 1
ATOM 687 N N . PHE A 1 91 ? -1.168 -0.361 -20.770 1.00 76.56 91 PHE A N 1
ATOM 688 C CA . PHE A 1 91 ? -0.478 0.203 -21.927 1.00 76.56 91 PHE A CA 1
ATOM 689 C C . PHE A 1 91 ? 0.924 -0.393 -22.142 1.00 76.56 91 PHE A C 1
ATOM 691 O O . PHE A 1 91 ? 1.547 -0.117 -23.161 1.00 76.56 91 PHE A O 1
ATOM 698 N N . GLY A 1 92 ? 1.400 -1.258 -21.242 1.00 77.38 92 GLY A N 1
ATOM 699 C CA . GLY A 1 92 ? 2.694 -1.937 -21.339 1.00 77.38 92 GLY A CA 1
ATOM 700 C C . GLY A 1 92 ? 3.765 -1.431 -20.368 1.00 77.38 92 GLY A C 1
ATOM 701 O O . GLY A 1 92 ? 4.817 -2.059 -20.282 1.00 77.38 92 GLY A O 1
ATOM 702 N N . GLY A 1 93 ? 3.511 -0.363 -19.616 1.00 81.50 93 GLY A N 1
ATOM 703 C CA . GLY A 1 93 ? 4.354 0.106 -18.520 1.00 81.50 93 GLY A CA 1
ATOM 704 C C . GLY A 1 93 ? 4.000 -0.521 -17.168 1.00 81.50 93 GLY A C 1
ATOM 705 O O . GLY A 1 93 ? 3.159 -1.416 -17.064 1.00 81.50 93 GLY A O 1
ATOM 706 N N . TYR A 1 94 ? 4.648 -0.035 -16.110 1.00 81.19 94 TYR A N 1
ATOM 707 C CA . TYR A 1 94 ? 4.387 -0.424 -14.724 1.00 81.19 94 TYR A CA 1
ATOM 708 C C . TYR A 1 94 ? 4.113 0.795 -13.844 1.00 81.19 94 TYR A C 1
ATOM 710 O O . TYR A 1 94 ? 4.811 1.804 -13.928 1.00 81.19 94 TYR A O 1
ATOM 718 N N . LEU A 1 95 ? 3.124 0.663 -12.964 1.00 82.38 95 LEU A N 1
ATOM 719 C CA . LEU A 1 95 ? 2.893 1.542 -11.827 1.00 82.38 95 LEU A CA 1
ATOM 720 C C . LEU A 1 95 ? 3.495 0.898 -10.584 1.00 82.38 95 LEU A C 1
ATOM 722 O O . LEU A 1 95 ? 3.309 -0.303 -10.344 1.00 82.38 95 LEU A O 1
ATOM 726 N N . VAL A 1 96 ? 4.190 1.711 -9.795 1.00 87.00 96 VAL A N 1
ATOM 727 C CA . VAL A 1 96 ? 4.801 1.274 -8.543 1.00 87.00 96 VAL A CA 1
ATOM 728 C C . VAL A 1 96 ? 4.231 2.090 -7.410 1.00 87.00 96 VAL A C 1
ATOM 730 O O . VAL A 1 96 ? 4.047 3.303 -7.520 1.00 87.00 96 VAL A O 1
ATOM 733 N N . ALA A 1 97 ? 3.943 1.420 -6.309 1.00 87.25 97 ALA A N 1
ATOM 734 C CA . ALA A 1 97 ? 3.446 2.088 -5.133 1.00 87.25 97 ALA A CA 1
ATOM 735 C C . ALA A 1 97 ? 3.816 1.345 -3.859 1.00 87.25 97 ALA A C 1
ATOM 737 O O . ALA A 1 97 ? 4.315 0.226 -3.916 1.00 87.25 97 ALA A O 1
ATOM 738 N N . GLY A 1 98 ? 3.557 1.946 -2.708 1.00 87.31 98 GLY A N 1
ATOM 739 C CA . GLY A 1 98 ? 3.783 1.304 -1.431 1.00 87.31 98 GLY A CA 1
ATOM 740 C C . GLY A 1 98 ? 2.874 1.794 -0.323 1.00 87.31 98 GLY A C 1
ATOM 741 O O . GLY A 1 98 ? 2.294 2.881 -0.402 1.00 87.31 98 GLY A O 1
ATOM 742 N N . THR A 1 99 ? 2.753 0.946 0.693 1.00 86.94 99 THR A N 1
ATOM 743 C CA . THR A 1 99 ? 2.095 1.256 1.961 1.00 86.94 99 THR A CA 1
ATOM 744 C C . THR A 1 99 ? 3.149 1.330 3.056 1.00 86.94 99 THR A C 1
ATOM 746 O O . THR A 1 99 ? 4.090 0.536 3.076 1.00 86.94 99 THR A O 1
ATOM 749 N N . CYS A 1 100 ? 3.000 2.308 3.942 1.00 86.88 100 CYS A N 1
ATOM 750 C CA . CYS A 1 100 ? 3.907 2.593 5.046 1.00 86.88 100 CYS A CA 1
ATOM 751 C C . CYS A 1 100 ? 3.118 2.848 6.330 1.00 86.88 100 CYS A C 1
ATOM 753 O O . CYS A 1 100 ? 1.884 2.958 6.335 1.00 86.88 100 CYS A O 1
ATOM 755 N N . ASN A 1 101 ? 3.839 3.000 7.437 1.00 82.94 101 ASN A N 1
ATOM 756 C CA . ASN A 1 101 ? 3.225 3.464 8.673 1.00 82.94 101 ASN A CA 1
ATOM 757 C C . ASN A 1 101 ? 2.938 4.970 8.596 1.00 82.94 101 ASN A C 1
ATOM 759 O O . ASN A 1 101 ? 3.676 5.707 7.939 1.00 82.94 101 ASN A O 1
ATOM 763 N N . PRO A 1 102 ? 1.890 5.449 9.275 1.00 81.31 102 PRO A N 1
ATOM 764 C CA . PRO A 1 102 ? 1.707 6.870 9.553 1.00 81.31 102 PRO A CA 1
ATOM 765 C C . PRO A 1 102 ? 2.916 7.508 10.254 1.00 81.31 102 PRO A C 1
ATOM 767 O O . PRO A 1 102 ? 3.609 6.841 11.017 1.00 81.31 102 PRO A O 1
ATOM 770 N N . GLY A 1 103 ? 3.106 8.816 10.062 1.00 81.69 103 GLY A N 1
ATOM 771 C CA . GLY A 1 103 ? 3.973 9.632 10.927 1.00 81.69 103 GLY A CA 1
ATOM 772 C C . GLY A 1 103 ? 5.403 9.874 10.438 1.00 81.69 103 GLY A C 1
ATOM 773 O O . GLY A 1 103 ? 6.181 10.464 11.174 1.00 81.69 103 GLY A O 1
ATOM 774 N N . GLY A 1 104 ? 5.745 9.470 9.212 1.00 86.44 104 GLY A N 1
ATOM 775 C CA . GLY A 1 104 ? 7.030 9.789 8.579 1.00 86.44 104 GLY A CA 1
ATOM 776 C C . GLY A 1 104 ? 6.866 10.227 7.123 1.00 86.44 104 GLY A C 1
ATOM 777 O O . GLY A 1 104 ? 5.793 10.068 6.533 1.00 86.44 104 GLY A O 1
ATOM 778 N N . THR A 1 105 ? 7.937 10.749 6.530 1.00 92.56 105 THR A N 1
ATOM 779 C CA . THR A 1 105 ? 8.004 11.043 5.095 1.00 92.56 105 THR A CA 1
ATOM 780 C C . THR A 1 105 ? 8.424 9.792 4.332 1.00 92.56 105 THR A C 1
ATOM 782 O O . THR A 1 105 ? 9.463 9.193 4.597 1.00 92.56 105 THR A O 1
ATOM 785 N N . ASN A 1 106 ? 7.598 9.387 3.375 1.00 92.38 106 ASN A N 1
ATOM 786 C CA . ASN A 1 106 ? 7.785 8.203 2.552 1.00 92.38 106 ASN A CA 1
ATOM 787 C C . ASN A 1 106 ? 8.310 8.596 1.175 1.00 92.38 106 ASN A C 1
ATOM 789 O O . ASN A 1 106 ? 7.669 9.369 0.463 1.00 92.38 106 ASN A O 1
ATOM 793 N N . HIS A 1 107 ? 9.440 8.016 0.785 1.00 93.81 107 HIS A N 1
ATOM 794 C CA . HIS A 1 107 ? 10.095 8.205 -0.501 1.00 93.81 107 HIS A CA 1
ATOM 795 C C . HIS A 1 107 ? 10.004 6.920 -1.319 1.00 93.81 107 HIS A C 1
ATOM 797 O O . HIS A 1 107 ? 10.588 5.898 -0.951 1.00 93.81 107 HIS A O 1
ATOM 803 N N . LEU A 1 108 ? 9.305 6.973 -2.450 1.00 93.12 108 LEU A N 1
ATOM 804 C CA . LEU A 1 108 ? 9.389 5.929 -3.462 1.00 93.12 108 LEU A CA 1
ATOM 805 C C . LEU A 1 108 ? 10.594 6.224 -4.346 1.00 93.12 108 LEU A C 1
ATOM 807 O O . LEU A 1 108 ? 10.664 7.279 -4.980 1.00 93.12 108 LEU A O 1
ATOM 811 N N . GLN A 1 109 ? 11.541 5.295 -4.367 1.00 93.81 109 GLN A N 1
ATOM 812 C CA . GLN A 1 109 ? 12.804 5.447 -5.070 1.00 93.81 109 GLN A CA 1
ATOM 813 C C . GLN A 1 109 ? 12.993 4.339 -6.093 1.00 93.81 109 GLN A C 1
ATOM 815 O O . GLN A 1 109 ? 12.474 3.229 -5.930 1.00 93.81 109 GLN A O 1
ATOM 820 N N . TRP A 1 110 ? 13.772 4.641 -7.122 1.00 92.12 110 TRP A N 1
ATOM 821 C CA . TRP A 1 110 ? 14.193 3.676 -8.121 1.00 92.12 110 TRP A CA 1
ATOM 822 C C . TRP A 1 110 ? 15.704 3.721 -8.325 1.00 92.12 110 TRP A C 1
ATOM 824 O O . TRP A 1 110 ? 16.368 4.696 -7.974 1.00 92.12 110 TRP A O 1
ATOM 834 N N . SER A 1 111 ? 16.242 2.632 -8.856 1.00 92.19 111 SER A N 1
ATOM 835 C CA . SER A 1 111 ? 17.661 2.481 -9.158 1.00 92.19 111 SER A CA 1
ATOM 836 C C . SER A 1 111 ? 17.837 1.586 -10.376 1.00 92.19 111 SER A C 1
ATOM 838 O O . SER A 1 111 ? 17.018 0.698 -10.607 1.00 92.19 111 SER A O 1
ATOM 840 N N . THR A 1 112 ? 18.905 1.798 -11.140 1.00 91.69 112 THR A N 1
ATOM 841 C CA . THR A 1 112 ? 19.329 0.900 -12.228 1.00 91.69 112 THR A CA 1
ATOM 842 C C . THR A 1 112 ? 20.457 -0.046 -11.817 1.00 91.69 112 THR A C 1
ATOM 844 O O . THR A 1 112 ? 20.787 -0.963 -12.559 1.00 91.69 112 THR A O 1
ATOM 847 N N . ASN A 1 113 ? 21.071 0.167 -10.650 1.00 91.88 113 ASN A N 1
ATOM 848 C CA . ASN A 1 113 ? 22.270 -0.562 -10.226 1.00 91.88 113 ASN A CA 1
ATOM 849 C C . ASN A 1 113 ? 22.269 -0.968 -8.741 1.00 91.88 113 ASN A C 1
ATOM 851 O O . ASN A 1 113 ? 23.274 -1.483 -8.261 1.00 91.88 113 ASN A O 1
ATOM 855 N N . LEU A 1 114 ? 21.169 -0.733 -8.014 1.00 91.94 114 LEU A N 1
ATOM 856 C CA . LEU A 1 114 ? 21.004 -0.953 -6.567 1.00 91.94 114 LEU A CA 1
ATOM 857 C C . LEU A 1 114 ? 21.898 -0.091 -5.655 1.00 91.94 114 LEU A C 1
ATOM 859 O O . LEU A 1 114 ? 21.783 -0.189 -4.430 1.00 91.94 114 LEU A O 1
ATOM 863 N N . VAL A 1 115 ? 22.732 0.782 -6.220 1.00 93.69 115 VAL A N 1
ATOM 864 C CA . VAL A 1 115 ? 23.672 1.643 -5.488 1.00 93.69 115 VAL A CA 1
ATOM 865 C C . VAL A 1 115 ? 23.196 3.090 -5.506 1.00 93.69 115 VAL A C 1
ATOM 867 O O . VAL A 1 115 ? 23.024 3.691 -4.446 1.00 93.69 115 VAL A O 1
ATOM 870 N N . ASP A 1 116 ? 22.916 3.617 -6.695 1.00 93.62 116 ASP A N 1
ATOM 871 C CA . ASP A 1 116 ? 22.448 4.981 -6.904 1.00 93.62 116 ASP A CA 1
ATOM 872 C C . ASP A 1 116 ? 20.923 4.986 -6.925 1.00 93.62 116 ASP A C 1
ATOM 874 O O . ASP A 1 116 ? 20.295 4.285 -7.722 1.00 93.62 116 ASP A O 1
ATOM 878 N N . TRP A 1 117 ? 20.320 5.749 -6.015 1.00 94.50 117 TRP A N 1
ATOM 879 C CA . TRP A 1 117 ? 18.872 5.788 -5.832 1.00 94.50 117 TRP A CA 1
ATOM 880 C C . TRP A 1 117 ? 18.333 7.182 -6.109 1.00 94.50 117 TRP A C 1
ATOM 882 O O . TRP A 1 117 ? 18.714 8.147 -5.446 1.00 94.50 117 TRP A O 1
ATOM 892 N N . GLU A 1 118 ? 17.380 7.262 -7.030 1.00 92.62 118 GLU A N 1
ATOM 893 C CA . GLU A 1 118 ? 16.648 8.482 -7.346 1.00 92.62 118 GLU A CA 1
ATOM 894 C C . GLU A 1 118 ? 15.241 8.431 -6.749 1.00 92.62 118 GLU A C 1
ATOM 896 O O . GLU A 1 118 ? 14.589 7.385 -6.725 1.00 92.62 118 GLU A O 1
ATOM 901 N N . THR A 1 119 ? 14.743 9.569 -6.267 1.00 93.38 119 THR A N 1
ATOM 902 C CA . THR A 1 119 ? 13.397 9.665 -5.691 1.00 93.38 119 THR A CA 1
ATOM 903 C C . THR A 1 119 ? 12.378 9.981 -6.780 1.00 93.38 119 THR A C 1
ATOM 905 O O . THR A 1 119 ? 12.411 11.054 -7.372 1.00 93.38 119 THR A O 1
ATOM 908 N N . ALA A 1 120 ? 11.432 9.068 -7.010 1.00 89.75 120 ALA A N 1
ATOM 909 C CA . ALA A 1 120 ? 10.303 9.303 -7.909 1.00 89.75 120 ALA A CA 1
ATOM 910 C C . ALA A 1 120 ? 9.245 10.212 -7.274 1.00 89.75 120 ALA A C 1
ATOM 912 O O . ALA A 1 120 ? 8.669 11.064 -7.946 1.00 89.75 120 ALA A O 1
ATOM 913 N N . THR A 1 121 ? 8.927 10.000 -5.995 1.00 90.56 121 THR A N 1
ATOM 914 C CA . THR A 1 121 ? 7.892 10.757 -5.274 1.00 90.56 121 THR A CA 1
ATOM 915 C C . THR A 1 121 ? 8.127 10.676 -3.771 1.00 90.56 121 THR A C 1
ATOM 917 O O . THR A 1 121 ? 8.576 9.647 -3.264 1.00 90.56 121 THR A O 1
ATOM 920 N N . SER A 1 122 ? 7.773 11.753 -3.070 1.00 91.88 122 SER A N 1
ATOM 921 C CA . SER A 1 122 ? 7.800 11.854 -1.612 1.00 91.88 122 SER A CA 1
ATOM 922 C C . SER A 1 122 ? 6.429 12.267 -1.092 1.00 91.88 122 SER A C 1
ATOM 924 O O . SER A 1 122 ? 5.764 13.098 -1.709 1.00 91.88 122 SER A O 1
ATOM 926 N N . THR A 1 123 ? 6.000 11.717 0.039 1.00 88.25 123 THR A N 1
ATOM 927 C CA . THR A 1 123 ? 4.724 12.086 0.665 1.00 88.25 123 THR A CA 1
ATOM 928 C C . THR A 1 123 ? 4.721 11.767 2.152 1.00 88.25 123 THR A C 1
ATOM 930 O O . THR A 1 123 ? 5.355 10.812 2.584 1.00 88.25 123 THR A O 1
ATOM 933 N N . THR A 1 124 ? 3.980 12.539 2.939 1.00 89.50 124 THR A N 1
ATOM 934 C CA . THR A 1 124 ? 3.704 12.227 4.351 1.00 89.50 124 THR A CA 1
ATOM 935 C C . THR A 1 124 ? 2.529 11.263 4.510 1.00 89.50 124 THR A C 1
ATOM 937 O O . THR A 1 124 ? 2.293 10.748 5.596 1.00 89.50 124 THR A O 1
ATOM 940 N N . SER A 1 125 ? 1.788 10.988 3.431 1.00 85.56 125 SER A N 1
ATOM 941 C CA . SER A 1 125 ? 0.742 9.965 3.403 1.00 85.56 125 SER A CA 1
ATOM 942 C C . SER A 1 125 ? 1.332 8.579 3.697 1.00 85.56 125 SER A C 1
ATOM 944 O O . SER A 1 125 ? 2.424 8.279 3.205 1.00 85.56 125 SER A O 1
ATOM 946 N N . PRO A 1 126 ? 0.603 7.677 4.390 1.00 84.38 126 PRO A N 1
ATOM 947 C CA . PRO A 1 126 ? 1.006 6.273 4.515 1.00 84.38 126 PRO A CA 1
ATOM 948 C C . PRO A 1 126 ? 0.953 5.526 3.171 1.00 84.38 126 PRO A C 1
ATOM 950 O O . PRO A 1 126 ? 1.252 4.338 3.109 1.00 84.38 126 PRO A O 1
ATOM 953 N N . TYR A 1 127 ? 0.558 6.205 2.095 1.00 85.50 127 TYR A N 1
ATOM 954 C CA . TYR A 1 127 ? 0.539 5.680 0.747 1.00 85.50 127 TYR A CA 1
ATOM 955 C C . TYR A 1 127 ? 1.413 6.534 -0.174 1.00 85.50 127 TYR A C 1
ATOM 957 O O . TYR A 1 127 ? 1.170 7.736 -0.300 1.00 85.50 127 TYR A O 1
ATOM 965 N N . VAL A 1 128 ? 2.348 5.906 -0.892 1.00 87.88 128 VAL A N 1
ATOM 966 C CA . VAL A 1 128 ? 3.219 6.555 -1.889 1.00 87.88 128 VAL A CA 1
ATOM 967 C C . VAL A 1 128 ? 3.112 5.836 -3.231 1.00 87.88 128 VAL A C 1
ATOM 969 O O . VAL A 1 128 ? 3.064 4.611 -3.265 1.00 87.88 128 VAL A O 1
ATOM 972 N N . ALA A 1 129 ? 3.054 6.564 -4.344 1.00 85.62 129 ALA A N 1
ATOM 973 C CA . ALA A 1 129 ? 2.921 5.973 -5.675 1.00 85.62 129 ALA A CA 1
ATOM 974 C C . ALA A 1 129 ? 3.597 6.829 -6.747 1.00 85.62 129 ALA A C 1
ATOM 976 O O . ALA A 1 129 ? 3.762 8.036 -6.577 1.00 85.62 129 ALA A O 1
ATOM 977 N N . THR A 1 130 ? 3.956 6.201 -7.862 1.00 82.31 130 THR A N 1
ATOM 978 C CA . THR A 1 130 ? 4.413 6.888 -9.074 1.00 82.31 130 THR A CA 1
ATOM 979 C C . THR A 1 130 ? 3.247 7.605 -9.753 1.00 82.31 130 THR A C 1
ATOM 981 O O . THR A 1 130 ? 2.190 7.005 -9.945 1.00 82.31 130 THR A O 1
ATOM 984 N N . SER A 1 131 ? 3.444 8.851 -10.190 1.00 72.94 131 SER A N 1
ATOM 985 C CA . SER A 1 131 ? 2.453 9.587 -10.995 1.00 72.94 131 SER A CA 1
ATOM 986 C C . SER A 1 131 ? 2.390 9.128 -12.455 1.00 72.94 131 SER A C 1
ATOM 988 O O . SER A 1 131 ? 1.363 9.297 -13.104 1.00 72.94 131 SER A O 1
ATOM 990 N N . ASN A 1 132 ? 3.472 8.526 -12.957 1.00 74.31 132 ASN A N 1
ATOM 991 C CA . ASN A 1 132 ? 3.613 8.065 -14.332 1.00 74.31 132 ASN A CA 1
ATOM 992 C C . ASN A 1 132 ? 4.037 6.600 -14.382 1.00 74.31 132 ASN A C 1
ATOM 994 O O . ASN A 1 132 ? 4.685 6.086 -13.469 1.00 74.31 132 ASN A O 1
ATOM 998 N N . SER A 1 133 ? 3.716 5.957 -15.497 1.00 79.12 133 SER A N 1
ATOM 999 C CA . SER A 1 133 ? 4.154 4.600 -15.779 1.00 79.12 133 SER A CA 1
ATOM 1000 C C . SER A 1 133 ? 5.619 4.531 -16.189 1.00 79.12 133 SER A C 1
ATOM 1002 O O . SER A 1 133 ? 6.103 5.343 -16.981 1.00 79.12 133 SER A O 1
ATOM 1004 N N . PHE A 1 134 ? 6.303 3.496 -15.713 1.00 78.69 134 PHE A N 1
ATOM 1005 C CA . PHE A 1 134 ? 7.659 3.157 -16.124 1.00 78.69 134 PHE A CA 1
ATOM 1006 C C . PHE A 1 134 ? 7.605 2.155 -17.274 1.00 78.69 134 PHE A C 1
ATOM 1008 O O . PHE A 1 134 ? 7.138 1.026 -17.118 1.00 78.69 134 PHE A O 1
ATOM 1015 N N . TRP A 1 135 ? 8.067 2.585 -18.442 1.00 75.12 135 TRP A N 1
ATOM 1016 C CA . TRP A 1 135 ? 8.119 1.776 -19.656 1.00 75.12 135 TRP A CA 1
ATOM 1017 C C . TRP A 1 135 ? 9.423 0.979 -19.700 1.00 75.12 135 TRP A C 1
ATOM 1019 O O . TRP A 1 135 ? 10.454 1.481 -19.257 1.00 75.12 135 TRP A O 1
ATOM 1029 N N . PHE A 1 136 ? 9.350 -0.263 -20.195 1.00 61.97 136 PHE A N 1
ATOM 1030 C CA . PHE A 1 136 ? 10.396 -1.295 -20.153 1.00 61.97 136 PHE A CA 1
ATOM 1031 C C . PHE A 1 136 ? 11.843 -0.772 -20.088 1.00 61.97 136 PHE A C 1
ATOM 1033 O O . PHE A 1 136 ? 12.477 -0.494 -21.103 1.00 61.97 136 PHE A O 1
ATOM 1040 N N . LYS A 1 137 ? 12.381 -0.753 -18.865 1.00 66.06 137 LYS A N 1
ATOM 10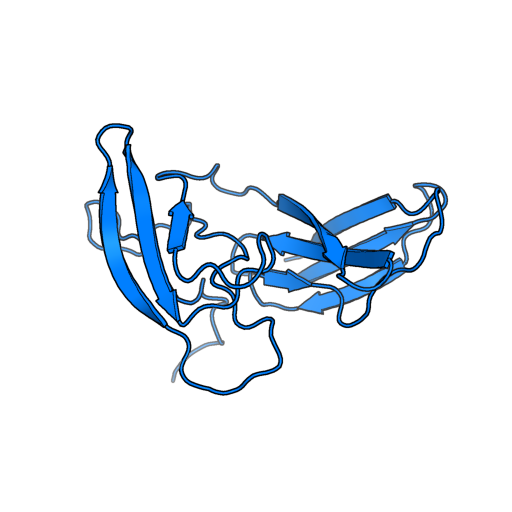41 C CA . LYS A 1 137 ? 13.811 -0.853 -18.578 1.00 66.06 137 LYS A CA 1
ATOM 1042 C C . LYS A 1 137 ? 13.986 -2.100 -17.705 1.00 66.06 137 LYS A C 1
ATOM 1044 O O . LYS A 1 137 ? 13.610 -2.036 -16.536 1.00 66.06 137 LYS A O 1
ATOM 1049 N N . PRO A 1 138 ? 14.473 -3.236 -18.239 1.00 58.47 138 PRO A N 1
ATOM 1050 C CA . PRO A 1 138 ? 14.533 -4.518 -17.520 1.00 58.47 138 PRO A CA 1
ATOM 1051 C C . PRO A 1 138 ? 15.459 -4.543 -16.282 1.00 58.47 138 PRO A C 1
ATOM 1053 O O . PRO A 1 138 ? 15.667 -5.599 -15.700 1.00 58.47 138 PRO A O 1
ATOM 1056 N N . GLU A 1 139 ? 15.965 -3.390 -15.844 1.00 75.38 139 GLU A N 1
ATOM 1057 C CA . GLU A 1 139 ? 16.948 -3.222 -14.769 1.00 75.38 139 GLU A CA 1
ATOM 1058 C C . GLU A 1 139 ? 16.492 -2.203 -13.709 1.00 75.38 139 GLU A C 1
ATOM 1060 O O . GLU A 1 139 ? 17.294 -1.739 -12.907 1.00 75.38 139 GLU A O 1
ATOM 1065 N N . LEU A 1 140 ? 15.212 -1.806 -13.703 1.00 86.44 140 LEU A N 1
ATOM 1066 C CA . LEU A 1 140 ? 14.698 -0.894 -12.679 1.00 86.44 140 LEU A CA 1
ATOM 1067 C C . LEU A 1 140 ? 14.323 -1.643 -11.402 1.00 86.44 140 LEU A C 1
ATOM 1069 O O . LEU A 1 140 ? 13.391 -2.449 -11.371 1.00 86.44 140 LEU A O 1
ATOM 1073 N N . PHE A 1 141 ? 15.016 -1.296 -10.328 1.00 89.81 141 PHE A N 1
ATOM 1074 C CA . PHE A 1 141 ? 14.704 -1.696 -8.967 1.00 89.81 141 PHE A CA 1
ATOM 1075 C C . PHE A 1 141 ? 13.909 -0.596 -8.285 1.00 89.81 141 PHE A C 1
ATOM 1077 O O . PHE A 1 141 ? 14.168 0.584 -8.509 1.00 89.81 141 PHE A O 1
ATOM 1084 N N . PHE A 1 142 ? 12.976 -0.976 -7.417 1.00 91.25 142 PHE A N 1
ATOM 1085 C CA . PHE A 1 142 ? 12.160 -0.039 -6.656 1.00 91.25 142 PHE A CA 1
ATOM 1086 C C . PHE A 1 142 ? 12.251 -0.343 -5.170 1.00 91.25 142 PHE A C 1
ATOM 1088 O O . PHE A 1 142 ? 12.285 -1.506 -4.764 1.00 91.25 142 PHE A O 1
ATOM 1095 N N . ARG A 1 143 ? 12.238 0.709 -4.354 1.00 93.19 143 ARG A N 1
ATOM 1096 C CA . ARG A 1 143 ? 12.102 0.594 -2.901 1.00 93.19 143 ARG A CA 1
ATOM 1097 C C . ARG A 1 143 ? 11.271 1.737 -2.357 1.00 93.19 143 ARG A C 1
ATOM 1099 O O . ARG A 1 143 ? 11.204 2.807 -2.959 1.00 93.19 143 ARG A O 1
ATOM 1106 N N . VAL A 1 144 ? 10.725 1.531 -1.169 1.00 94.50 144 VAL A N 1
ATOM 1107 C CA . VAL A 1 144 ? 10.172 2.616 -0.367 1.00 94.50 144 VAL A CA 1
ATOM 1108 C C . VAL A 1 144 ? 11.058 2.811 0.855 1.00 94.50 144 VAL A C 1
ATOM 1110 O O . VAL A 1 144 ? 11.371 1.852 1.558 1.00 94.50 144 VAL A O 1
ATOM 1113 N N .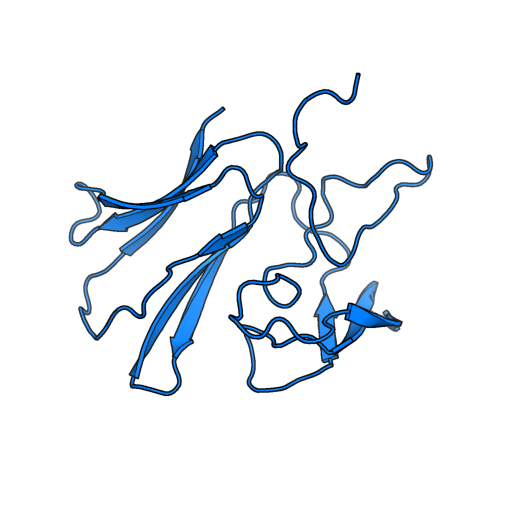 LYS A 1 145 ? 11.494 4.051 1.069 1.00 94.12 145 LYS A N 1
ATOM 1114 C CA . LYS A 1 145 ? 12.263 4.483 2.237 1.00 94.12 145 LYS A CA 1
ATOM 1115 C C . LYS A 1 145 ? 11.387 5.415 3.065 1.00 94.12 145 LYS A C 1
ATOM 1117 O O . LYS A 1 145 ? 10.814 6.344 2.508 1.00 94.12 145 LYS A O 1
ATOM 1122 N N . GLN A 1 146 ? 11.303 5.182 4.368 1.00 92.50 146 GLN A N 1
ATOM 1123 C CA . GLN A 1 146 ? 10.608 6.068 5.297 1.00 92.50 146 GLN A CA 1
ATOM 1124 C C . GLN A 1 146 ? 11.622 6.801 6.182 1.00 92.50 146 GLN A C 1
ATOM 1126 O O . GLN A 1 146 ? 12.579 6.187 6.657 1.00 92.50 146 GLN A O 1
ATOM 1131 N N . GLU A 1 147 ? 11.415 8.099 6.383 1.00 91.50 147 GLU A N 1
ATOM 1132 C CA . GLU A 1 147 ? 12.216 8.981 7.240 1.00 91.50 147 GLU A CA 1
ATOM 1133 C C . GLU A 1 147 ? 11.304 9.648 8.283 1.00 91.50 147 GLU A C 1
ATOM 1135 O O . GLU A 1 147 ? 10.152 9.960 7.974 1.00 91.50 147 GLU A O 1
ATOM 1140 N N . TYR A 1 148 ? 11.802 9.830 9.509 1.00 85.12 148 TYR A N 1
ATOM 1141 C CA . TYR A 1 148 ? 11.086 10.462 10.625 1.00 85.12 148 TYR A CA 1
ATOM 1142 C C . TYR A 1 148 ? 11.685 11.828 10.944 1.00 85.12 148 TYR A C 1
ATOM 1144 O O . TYR A 1 148 ? 12.931 11.937 10.875 1.00 85.12 148 TYR A O 1
#

Radius of gyration: 16.22 Å; chains: 1; bounding box: 44×42×46 Å

Foldseek 3Di:
DDPDDWQDQPQDFDADPVRHTDQFFHQDCQQPPLDPDPPDRHFPDWDQDPVRWIKTATDTQGPADGPGSIDIHHNGHDRQDKDKDWDQDPVAFIKIKIFGGIDWKKFKWKDQPVPDIDTQDIDNHSIGIHPDTHHDDVRIDIDMDTDD

Sequence (148 aa):
MFKESEARRQSLVRLDSDGHVDPCFDPGIGLSPFHFAEFYRGISSIALQSDGKILAAGNFGNLMSGANCITRLLPQSECGAIRVHLRKDGFGGYLVAGTCNPGGTNHLQWSTNLVDWETATSTTSPYVATSNSFWFKPELFFRVKQEY